Protein AF-M1CUC4-F1 (afdb_monomer_lite)

Organism: Solanum tuberosum (NCBI:txid4113)

Radius of gyration: 23.08 Å; chains: 1; bounding box: 49×46×64 Å

pLDDT: mean 77.72, std 17.94, range [29.86, 95.56]

Secondary structure (DSSP, 8-state):
-GGG-HHHHTTTTTSS---HHHHHHTT--THHHHHTT----HHHHS--TTGGGS-------SS-SHHHHHHHHHHHHHHHHHHHHHHHHT---S-SS-S-TTTSPPPHHHHHH-HHHHHHHHHHHHS--------SSS----------SSTTTHHHHHHHHHTT----

Structure (mmCIF, N/CA/C/O backbone):
data_AF-M1CUC4-F1
#
_entry.id   AF-M1CUC4-F1
#
loop_
_atom_site.group_PDB
_atom_site.id
_atom_site.type_symbol
_atom_site.label_atom_id
_atom_site.label_alt_id
_atom_site.label_comp_id
_atom_site.label_asym_id
_atom_site.label_entity_id
_atom_site.label_seq_id
_atom_site.pdbx_PDB_ins_code
_atom_site.Cartn_x
_atom_site.Cartn_y
_atom_site.Cartn_z
_atom_site.occupancy
_atom_site.B_iso_or_equiv
_atom_site.auth_seq_id
_atom_site.auth_comp_id
_atom_site.auth_asym_id
_atom_site.auth_atom_id
_atom_site.pdbx_PDB_model_num
ATOM 1 N N . MET A 1 1 ? 2.986 -17.803 13.908 1.00 54.53 1 MET A N 1
ATOM 2 C CA . MET A 1 1 ? 2.251 -16.540 13.667 1.00 54.53 1 MET A CA 1
ATOM 3 C C . MET A 1 1 ? 1.559 -16.120 14.953 1.00 54.53 1 MET A C 1
ATOM 5 O O . MET A 1 1 ? 0.834 -16.925 15.522 1.00 54.53 1 MET A O 1
ATOM 9 N N . SER A 1 2 ? 1.791 -14.895 15.423 1.00 68.75 2 SER A N 1
ATOM 10 C CA . SER A 1 2 ? 1.263 -14.388 16.703 1.00 68.75 2 SER A CA 1
ATOM 11 C C . SER A 1 2 ? -0.255 -14.158 16.707 1.00 68.75 2 SER A C 1
ATOM 13 O O . SER A 1 2 ? -0.840 -13.972 17.767 1.00 68.75 2 SER A O 1
ATOM 15 N N . THR A 1 3 ? -0.908 -14.228 15.544 1.00 74.56 3 THR A N 1
ATOM 16 C CA . THR A 1 3 ? -2.331 -13.921 15.329 1.00 74.56 3 THR A CA 1
ATOM 17 C C . THR A 1 3 ? -3.295 -14.757 16.180 1.00 74.56 3 THR A C 1
ATOM 19 O O . THR A 1 3 ? -4.336 -14.244 16.586 1.00 74.56 3 THR A O 1
ATOM 22 N N . GLY A 1 4 ? -2.949 -16.018 16.473 1.00 80.25 4 GLY A N 1
ATOM 23 C CA . GLY A 1 4 ? -3.746 -16.922 17.317 1.00 80.25 4 GLY A CA 1
ATOM 24 C C . GLY A 1 4 ? -3.411 -16.861 18.811 1.00 80.25 4 GLY A C 1
ATOM 25 O O . GLY A 1 4 ? -4.079 -17.506 19.615 1.00 80.25 4 GLY A O 1
ATOM 26 N N . ASN A 1 5 ? -2.383 -16.103 19.206 1.00 89.12 5 ASN A N 1
ATOM 27 C CA . ASN A 1 5 ? -1.973 -16.011 20.601 1.00 89.12 5 ASN A CA 1
ATOM 28 C C . ASN A 1 5 ? -2.870 -15.022 21.360 1.00 89.12 5 ASN A C 1
ATOM 30 O O . ASN A 1 5 ? -2.876 -13.822 21.076 1.00 89.12 5 ASN A O 1
ATOM 34 N N . ARG A 1 6 ? -3.582 -15.521 22.377 1.00 86.38 6 ARG A N 1
ATOM 35 C CA . ARG A 1 6 ? -4.453 -14.712 23.239 1.00 86.38 6 ARG A CA 1
ATOM 36 C C . ARG A 1 6 ? -3.702 -13.566 23.917 1.00 86.38 6 ARG A C 1
ATOM 38 O O . ARG A 1 6 ? -4.201 -12.447 23.907 1.00 86.38 6 ARG A O 1
ATOM 45 N N . ILE A 1 7 ? -2.510 -13.841 24.449 1.00 88.50 7 ILE A N 1
ATOM 46 C CA . ILE A 1 7 ? -1.683 -12.860 25.172 1.00 88.50 7 ILE A CA 1
ATOM 47 C C . ILE A 1 7 ? -1.337 -11.684 24.258 1.00 88.50 7 ILE A C 1
ATOM 49 O O . ILE A 1 7 ? -1.286 -10.541 24.688 1.00 88.50 7 ILE A O 1
ATOM 53 N N . TRP A 1 8 ? -1.129 -11.971 22.975 1.00 87.38 8 TRP A N 1
ATOM 54 C CA . TRP A 1 8 ? -0.756 -10.971 21.990 1.00 87.38 8 TRP A CA 1
ATOM 55 C C . TRP A 1 8 ? -1.965 -10.186 21.457 1.00 87.38 8 TRP A C 1
ATOM 57 O O . TRP A 1 8 ? -1.858 -8.995 21.187 1.00 87.38 8 TRP A O 1
ATOM 67 N N . LYS A 1 9 ? -3.133 -10.830 21.348 1.00 88.69 9 LYS A N 1
ATOM 68 C CA . LYS A 1 9 ? -4.374 -10.204 20.870 1.00 88.69 9 LYS A CA 1
ATOM 69 C C . LYS A 1 9 ? -5.022 -9.283 21.909 1.00 88.69 9 LYS A C 1
ATOM 71 O O . LYS A 1 9 ? -5.491 -8.209 21.551 1.00 88.69 9 LYS A O 1
ATOM 76 N N . GLN A 1 10 ? -5.047 -9.688 23.178 1.00 87.00 10 GLN A N 1
ATOM 77 C CA . GLN A 1 10 ? -5.698 -8.945 24.265 1.00 87.00 10 GLN A CA 1
ATOM 78 C C . GLN A 1 10 ? -5.301 -7.458 24.362 1.00 87.00 10 GLN A C 1
ATOM 80 O O . GLN A 1 10 ? -6.210 -6.639 24.415 1.00 87.00 10 GLN A O 1
ATOM 85 N N . PRO A 1 11 ? -4.009 -7.069 24.320 1.00 87.25 11 PRO A N 1
ATOM 86 C CA . PRO A 1 11 ? -3.607 -5.663 24.424 1.00 87.25 11 PRO A CA 1
ATOM 87 C C . PRO A 1 11 ? -3.773 -4.864 23.121 1.00 87.25 11 PRO A C 1
ATOM 89 O O . PRO A 1 11 ? -3.299 -3.737 23.031 1.00 87.25 11 PRO A O 1
ATOM 92 N N . LEU A 1 12 ? -4.353 -5.441 22.067 1.00 86.50 12 LEU A N 1
ATOM 93 C CA . LEU A 1 12 ? -4.508 -4.777 20.766 1.00 86.50 12 LEU A CA 1
ATOM 94 C C . LEU A 1 12 ? -5.971 -4.561 20.381 1.00 86.50 12 LEU A C 1
ATOM 96 O O . LEU A 1 12 ? -6.257 -3.696 19.552 1.00 86.50 12 LEU A O 1
ATOM 100 N N . VAL A 1 13 ? -6.870 -5.362 20.949 1.00 88.12 13 VAL A N 1
ATOM 101 C CA . VAL A 1 13 ? -8.309 -5.291 20.697 1.00 88.12 13 VAL A CA 1
ATOM 102 C C . VAL A 1 13 ? -8.896 -4.113 21.468 1.00 88.12 13 VAL A C 1
ATOM 104 O O . VAL A 1 13 ? -8.540 -3.896 22.621 1.00 88.12 13 VAL A O 1
ATOM 107 N N . ASP A 1 14 ? -9.769 -3.350 20.811 1.00 86.94 14 ASP A N 1
ATOM 108 C CA . ASP A 1 14 ? -10.466 -2.175 21.364 1.00 86.94 14 ASP A CA 1
ATOM 109 C C . ASP A 1 14 ? -9.549 -1.020 21.827 1.00 86.94 14 ASP A C 1
ATOM 111 O O . ASP A 1 14 ? -9.982 -0.112 22.536 1.00 86.94 14 ASP A O 1
ATOM 115 N N . ILE A 1 15 ? -8.282 -1.010 21.388 1.00 86.06 15 ILE A N 1
ATOM 116 C CA . ILE A 1 15 ? -7.320 0.064 21.679 1.00 86.06 15 ILE A CA 1
ATOM 117 C C . ILE A 1 15 ? -7.050 0.919 20.438 1.00 86.06 15 ILE A C 1
ATOM 119 O O . ILE A 1 15 ? -6.779 0.402 19.348 1.00 86.06 15 ILE A O 1
ATOM 123 N N . GLY A 1 16 ? -7.063 2.245 20.616 1.00 84.06 16 GLY A N 1
ATOM 124 C CA . GLY A 1 16 ? -6.730 3.226 19.583 1.00 84.06 16 GLY A CA 1
ATOM 125 C C . GLY A 1 16 ? -7.709 3.194 18.411 1.00 84.06 16 GLY A C 1
ATOM 126 O O . GLY A 1 16 ? -7.274 3.130 17.250 1.00 84.06 16 GLY A O 1
ATOM 127 N N . THR A 1 17 ? -9.008 3.172 18.726 1.00 89.00 17 THR A N 1
ATOM 128 C CA . THR A 1 17 ? -10.105 3.134 17.756 1.00 89.00 17 THR A CA 1
ATOM 129 C C . THR A 1 17 ? -10.301 4.482 17.076 1.00 89.00 17 THR A C 1
ATOM 131 O O . THR A 1 17 ? -10.468 5.492 17.756 1.00 89.00 17 THR A O 1
ATOM 134 N N . VAL A 1 18 ? -10.328 4.504 15.740 1.00 88.69 18 VAL A N 1
ATOM 135 C CA . VAL A 1 18 ? -10.438 5.749 14.954 1.00 88.69 18 VAL A CA 1
ATOM 136 C C . VAL A 1 18 ? -11.613 5.680 13.993 1.00 88.69 18 VAL A C 1
ATOM 138 O O . VAL A 1 18 ? -11.689 4.772 13.163 1.00 88.69 18 VAL A O 1
ATOM 141 N N . THR A 1 19 ? -12.520 6.653 14.063 1.00 91.00 19 THR A N 1
ATOM 142 C CA . THR A 1 19 ? -13.650 6.743 13.125 1.00 91.00 19 THR A CA 1
ATOM 143 C C . THR A 1 19 ? -13.209 7.215 11.736 1.00 91.00 19 THR A C 1
ATOM 145 O O . THR A 1 19 ? -12.207 7.908 11.587 1.00 91.00 19 THR A O 1
ATOM 148 N N . ALA A 1 20 ? -13.981 6.873 10.701 1.00 90.06 20 ALA A N 1
ATOM 149 C CA . ALA A 1 20 ? -13.693 7.296 9.328 1.00 90.06 20 ALA A CA 1
ATOM 150 C C . ALA A 1 20 ? -13.647 8.827 9.160 1.00 90.06 20 ALA A C 1
ATOM 152 O O . ALA A 1 20 ? -12.865 9.322 8.355 1.00 90.06 20 ALA A O 1
ATOM 153 N N . GLN A 1 21 ? -14.462 9.569 9.920 1.00 90.69 21 GLN A N 1
ATOM 154 C CA . GLN A 1 21 ? -14.473 11.032 9.876 1.00 90.69 21 GLN A CA 1
ATOM 155 C C . GLN A 1 21 ? -13.197 11.608 10.497 1.00 90.69 21 GLN A C 1
ATOM 157 O O . GLN A 1 21 ? -12.484 12.345 9.827 1.00 90.69 21 GLN A O 1
ATOM 162 N N . GLN A 1 22 ? -12.834 11.159 11.705 1.00 89.12 22 GLN A N 1
ATOM 163 C CA . GLN A 1 22 ? -11.578 11.555 12.354 1.00 89.12 22 GLN A CA 1
ATOM 164 C C . GLN A 1 22 ? -10.362 11.232 11.484 1.00 89.12 22 GLN A C 1
ATOM 166 O O . GLN A 1 22 ? -9.466 12.055 11.352 1.00 89.12 22 GLN A O 1
ATOM 171 N N . ALA A 1 23 ? -10.342 10.062 10.838 1.00 87.81 23 ALA A N 1
ATOM 172 C CA . ALA A 1 23 ? -9.255 9.686 9.940 1.00 87.81 23 ALA A CA 1
ATOM 173 C C . ALA A 1 23 ? -9.100 10.661 8.758 1.00 87.81 23 ALA A C 1
ATOM 175 O O . ALA A 1 23 ? -7.974 10.938 8.352 1.00 87.81 23 ALA A O 1
ATOM 176 N N . LYS A 1 24 ? -10.204 11.199 8.222 1.00 87.81 24 LYS A N 1
ATOM 177 C CA . LYS A 1 24 ? -10.172 12.211 7.156 1.00 87.81 24 LYS A CA 1
ATOM 178 C C . LYS A 1 24 ? -9.741 13.576 7.684 1.00 87.81 24 LYS A C 1
ATOM 180 O O . LYS A 1 24 ? -8.866 14.192 7.085 1.00 87.81 24 LYS A O 1
ATOM 185 N N . ASP A 1 25 ? -10.301 14.010 8.810 1.00 89.44 25 ASP A N 1
ATOM 186 C CA . ASP A 1 25 ? -10.013 15.320 9.410 1.00 89.44 25 ASP A CA 1
ATOM 187 C C . ASP A 1 25 ? -8.541 15.432 9.843 1.00 89.44 25 ASP A C 1
ATOM 189 O O . ASP A 1 25 ? -7.899 16.466 9.677 1.00 89.44 25 ASP A O 1
ATOM 193 N N . TRP A 1 26 ? -7.977 14.331 10.342 1.00 86.69 26 TRP A N 1
ATOM 194 C CA . TRP A 1 26 ? -6.569 14.207 10.725 1.00 86.69 26 TRP A CA 1
ATOM 195 C C . TRP A 1 26 ? -5.626 13.923 9.549 1.00 86.69 26 TRP A C 1
ATOM 197 O O . TRP A 1 26 ? -4.408 13.841 9.727 1.00 86.69 26 TRP A O 1
ATOM 207 N N . GLY A 1 27 ? -6.181 13.753 8.348 1.00 86.44 27 GLY A N 1
ATOM 208 C CA . GLY A 1 27 ? -5.429 13.496 7.128 1.00 86.44 27 GLY A CA 1
ATOM 209 C C . GLY A 1 27 ? -4.686 12.164 7.130 1.00 86.44 27 GLY A C 1
ATOM 210 O O . GLY A 1 27 ? -3.626 12.079 6.518 1.00 86.44 27 GLY A O 1
ATOM 211 N N . PHE A 1 28 ? -5.182 11.133 7.822 1.00 86.25 28 PHE A N 1
ATOM 212 C CA . PHE A 1 28 ? -4.558 9.808 7.842 1.00 86.25 28 PHE A CA 1
ATOM 213 C C . PHE A 1 28 ? -4.495 9.173 6.452 1.00 86.25 28 PHE A C 1
ATOM 215 O O . PHE A 1 28 ? -5.336 9.406 5.592 1.00 86.25 28 PHE A O 1
ATOM 222 N N . SER A 1 29 ? -3.488 8.325 6.240 1.00 85.75 29 SER A N 1
ATOM 223 C CA . SER A 1 29 ? -3.265 7.636 4.968 1.00 85.75 29 SER A CA 1
ATOM 224 C C . SER A 1 29 ? -2.897 6.163 5.168 1.00 85.75 29 SER A C 1
ATOM 226 O O . SER A 1 29 ? -2.543 5.730 6.272 1.00 85.75 29 SER A O 1
ATOM 228 N N . GLY A 1 30 ? -3.002 5.378 4.093 1.00 88.12 30 GLY A N 1
ATOM 229 C CA . GLY A 1 30 ? -2.612 3.969 4.069 1.00 88.12 30 GLY A CA 1
ATOM 230 C C . GLY A 1 30 ? -3.371 3.114 5.088 1.00 88.12 30 GLY A C 1
ATOM 231 O O . GLY A 1 30 ? -4.596 3.183 5.193 1.00 88.12 30 GLY A O 1
ATOM 232 N N . VAL A 1 31 ? -2.630 2.317 5.863 1.00 90.06 31 VAL A N 1
ATOM 233 C CA . VAL A 1 31 ? -3.181 1.354 6.836 1.00 90.06 31 VAL A CA 1
ATOM 234 C C . VAL A 1 31 ? -4.051 2.021 7.903 1.00 90.06 31 VAL A C 1
ATOM 236 O O . VAL A 1 31 ? -5.030 1.424 8.342 1.00 90.06 31 VAL A O 1
ATOM 239 N N . MET A 1 32 ? -3.741 3.256 8.313 1.00 87.88 32 MET A N 1
ATOM 240 C CA . MET A 1 32 ? -4.550 3.965 9.315 1.00 87.88 32 MET A CA 1
ATOM 241 C C . MET A 1 32 ? -5.959 4.251 8.788 1.00 87.88 32 MET A C 1
ATOM 243 O O . MET A 1 32 ? -6.937 4.045 9.499 1.00 87.88 32 MET A O 1
ATOM 247 N N . LEU A 1 33 ? -6.062 4.654 7.522 1.00 90.56 33 LEU A N 1
ATOM 248 C CA . LEU A 1 33 ? -7.329 4.982 6.877 1.00 90.56 33 LEU A CA 1
ATOM 249 C C . LEU A 1 33 ? -8.133 3.714 6.528 1.00 90.56 33 LEU A C 1
ATOM 251 O O . LEU A 1 33 ? -9.338 3.655 6.782 1.00 90.56 33 LEU A O 1
ATOM 255 N N . ARG A 1 34 ? -7.451 2.652 6.074 1.00 90.75 34 ARG A N 1
ATOM 256 C CA . ARG A 1 34 ? -8.055 1.323 5.850 1.00 90.75 34 ARG A CA 1
ATOM 257 C C . ARG A 1 34 ? -8.513 0.640 7.136 1.00 90.75 34 ARG A C 1
ATOM 259 O O . ARG A 1 34 ? -9.538 -0.038 7.139 1.00 90.75 34 ARG A O 1
ATOM 266 N N . GLY A 1 35 ? -7.790 0.841 8.237 1.00 89.69 35 GLY A N 1
ATOM 267 C CA . GLY A 1 35 ? -8.209 0.402 9.567 1.00 89.69 35 GLY A CA 1
ATOM 268 C C . GLY A 1 35 ? -9.535 1.044 9.977 1.00 89.69 35 GLY A C 1
ATOM 269 O O . GLY A 1 35 ? -10.393 0.370 10.531 1.00 89.69 35 GLY A O 1
ATOM 270 N N . SER A 1 36 ? -9.760 2.307 9.609 1.00 89.81 36 SER A N 1
ATOM 271 C CA . SER A 1 36 ? -11.002 3.050 9.865 1.00 89.81 36 SER A CA 1
ATOM 272 C C . SER A 1 36 ? -12.174 2.713 8.923 1.00 89.81 36 SER A C 1
ATOM 274 O O . SER A 1 36 ? -13.153 3.460 8.888 1.00 89.81 36 SER A O 1
ATOM 276 N N . VAL A 1 37 ? -12.131 1.576 8.213 1.00 88.12 37 VAL A N 1
ATOM 277 C CA . VAL A 1 37 ? -13.165 1.093 7.263 1.00 88.12 37 VAL A CA 1
ATOM 278 C C . VAL A 1 37 ? -13.267 1.942 5.983 1.00 88.12 37 VAL A C 1
ATOM 280 O O . VAL A 1 37 ? -14.252 1.877 5.254 1.00 88.12 37 VAL A O 1
ATOM 283 N N . VAL A 1 38 ? -12.256 2.756 5.670 1.00 89.12 38 VAL A N 1
ATOM 284 C CA . VAL A 1 38 ? -12.231 3.520 4.416 1.00 89.12 38 VAL A CA 1
ATOM 285 C C . VAL A 1 38 ? -11.413 2.751 3.382 1.00 89.12 38 VAL A C 1
ATOM 287 O O . VAL A 1 38 ? -10.200 2.600 3.519 1.00 89.12 38 VAL A O 1
ATOM 290 N N . CYS A 1 39 ? -12.077 2.255 2.336 1.00 88.75 39 CYS A N 1
ATOM 291 C CA . CYS A 1 39 ? -11.418 1.557 1.234 1.00 88.75 39 CYS A CA 1
ATOM 292 C C . CYS A 1 39 ? -10.746 2.571 0.298 1.00 88.75 39 CYS A C 1
ATOM 294 O O . CYS A 1 39 ? -11.362 3.072 -0.639 1.00 88.75 39 CYS A O 1
ATOM 296 N N . TRP A 1 40 ? -9.492 2.911 0.593 1.00 87.88 40 TRP A N 1
ATOM 297 C CA . TRP A 1 40 ? -8.684 3.805 -0.233 1.00 87.88 40 TRP A CA 1
ATOM 298 C C . TRP A 1 40 ? -7.243 3.301 -0.318 1.00 87.88 40 TRP A C 1
ATOM 300 O O . TRP A 1 40 ? -6.585 3.032 0.696 1.00 87.88 40 TRP A O 1
ATOM 310 N N . ASP A 1 41 ? -6.750 3.173 -1.544 1.00 89.50 41 ASP A N 1
ATOM 311 C CA . ASP A 1 41 ? -5.366 2.840 -1.854 1.00 89.50 41 ASP A CA 1
ATOM 312 C C . ASP A 1 41 ? -4.981 3.494 -3.182 1.00 89.50 41 ASP A C 1
ATOM 314 O O . ASP A 1 41 ? -5.720 3.395 -4.163 1.00 89.50 41 ASP A O 1
ATOM 318 N N . LEU A 1 42 ? -3.818 4.146 -3.208 1.00 88.75 42 LEU A N 1
ATOM 319 C CA . LEU A 1 42 ? -3.326 4.850 -4.393 1.00 88.75 42 LEU A CA 1
ATOM 320 C C . LEU A 1 42 ? -3.109 3.897 -5.569 1.00 88.75 42 LEU A C 1
ATOM 322 O O . LEU A 1 42 ? -3.400 4.267 -6.694 1.00 88.75 42 LEU A O 1
ATOM 326 N N . ARG A 1 43 ? -2.692 2.649 -5.324 1.00 89.56 43 ARG A N 1
ATOM 327 C CA . ARG A 1 43 ? -2.375 1.689 -6.393 1.00 89.56 43 ARG A CA 1
ATOM 328 C C . ARG A 1 43 ? -3.590 1.294 -7.232 1.00 89.56 43 ARG A C 1
ATOM 330 O O . ARG A 1 43 ? -3.401 0.845 -8.354 1.00 89.56 43 ARG A O 1
ATOM 337 N N . LYS A 1 44 ? -4.807 1.446 -6.694 1.00 88.44 44 LYS A N 1
ATOM 338 C CA . LYS A 1 44 ? -6.064 1.215 -7.427 1.00 88.44 44 LYS A CA 1
ATOM 339 C C . LYS A 1 44 ? -6.800 2.496 -7.798 1.00 88.44 44 LYS A C 1
ATOM 341 O O . LYS A 1 44 ? -7.432 2.528 -8.843 1.00 88.44 44 LYS A O 1
ATOM 346 N N . ALA A 1 45 ? -6.773 3.515 -6.939 1.00 89.75 45 ALA A N 1
ATOM 347 C CA . ALA A 1 45 ? -7.459 4.775 -7.218 1.00 89.75 45 ALA A CA 1
ATOM 348 C C . ALA A 1 45 ? -6.753 5.575 -8.322 1.00 89.75 45 ALA A C 1
ATOM 350 O O . ALA A 1 45 ? -7.410 6.110 -9.208 1.00 89.75 45 ALA A O 1
ATOM 351 N N . GLU A 1 46 ? -5.420 5.619 -8.278 1.00 89.75 46 GLU A N 1
ATOM 352 C CA . GLU A 1 46 ? -4.564 6.301 -9.249 1.00 89.75 46 GLU A CA 1
ATOM 353 C C . GLU A 1 46 ? -3.381 5.380 -9.599 1.00 89.75 46 GLU A C 1
ATOM 355 O O . GLU A 1 46 ? -2.265 5.570 -9.099 1.00 89.75 46 GLU A O 1
ATOM 360 N N . PRO A 1 47 ? -3.623 4.324 -10.403 1.00 89.75 47 PRO A N 1
ATOM 361 C CA . PRO A 1 47 ? -2.595 3.349 -10.733 1.00 89.75 47 PRO A CA 1
ATOM 362 C C . PRO A 1 47 ? -1.391 4.009 -11.408 1.00 89.75 47 PRO A C 1
ATOM 364 O O . PRO A 1 47 ? -1.530 4.802 -12.338 1.00 89.75 47 PRO A O 1
ATOM 367 N N . TYR A 1 48 ? -0.198 3.642 -10.949 1.00 90.44 48 TYR A N 1
ATOM 368 C CA . TYR A 1 48 ? 1.073 4.052 -11.536 1.00 90.44 48 TYR A CA 1
ATOM 369 C C . TYR A 1 48 ? 1.854 2.824 -12.020 1.00 90.44 48 TYR A C 1
ATOM 371 O O . TYR A 1 48 ? 1.611 1.694 -11.581 1.00 90.44 48 TYR A O 1
ATOM 379 N N . ASP A 1 49 ? 2.797 3.056 -12.933 1.00 87.69 49 ASP A N 1
ATOM 380 C CA . ASP A 1 49 ? 3.601 2.029 -13.597 1.00 87.69 49 ASP A CA 1
ATOM 381 C C . ASP A 1 49 ? 2.740 0.910 -14.213 1.00 87.69 49 ASP A C 1
ATOM 383 O O . ASP A 1 49 ? 2.038 1.127 -15.198 1.00 87.69 49 ASP A O 1
ATOM 387 N N . VAL A 1 50 ? 2.801 -0.292 -13.636 1.00 90.69 50 VAL A N 1
ATOM 388 C CA . VAL A 1 50 ? 2.121 -1.506 -14.115 1.00 90.69 50 VAL A CA 1
ATOM 389 C C . VAL A 1 50 ? 1.093 -2.034 -13.112 1.00 90.69 50 VAL A C 1
ATOM 391 O O . VAL A 1 50 ? 0.593 -3.144 -13.261 1.00 90.69 50 VAL A O 1
ATOM 394 N N . HIS A 1 51 ? 0.763 -1.266 -12.068 1.00 89.94 51 HIS A N 1
ATOM 395 C CA . HIS A 1 51 ? -0.160 -1.724 -11.023 1.00 89.94 51 HIS A CA 1
ATOM 396 C C . HIS A 1 51 ? -1.605 -1.914 -11.499 1.00 89.94 51 HIS A C 1
ATOM 398 O O . HIS A 1 51 ? -2.330 -2.679 -10.872 1.00 89.94 51 HIS A O 1
ATOM 404 N N . ASP A 1 52 ? -1.989 -1.302 -12.621 1.00 90.62 52 ASP A N 1
ATOM 405 C CA . ASP A 1 52 ? -3.287 -1.518 -13.280 1.00 90.62 52 ASP A CA 1
ATOM 406 C C . ASP A 1 52 ? -3.424 -2.934 -13.879 1.00 90.62 52 ASP A C 1
ATOM 408 O O . ASP A 1 52 ? -4.516 -3.471 -14.011 1.00 90.62 52 ASP A O 1
ATOM 412 N N . GLN A 1 53 ? -2.298 -3.580 -14.202 1.00 89.25 53 GLN A N 1
ATOM 413 C CA . GLN A 1 53 ? -2.266 -4.912 -14.822 1.00 89.25 53 GLN A CA 1
ATOM 414 C C . GLN A 1 53 ? -2.121 -6.046 -13.793 1.00 89.25 53 GL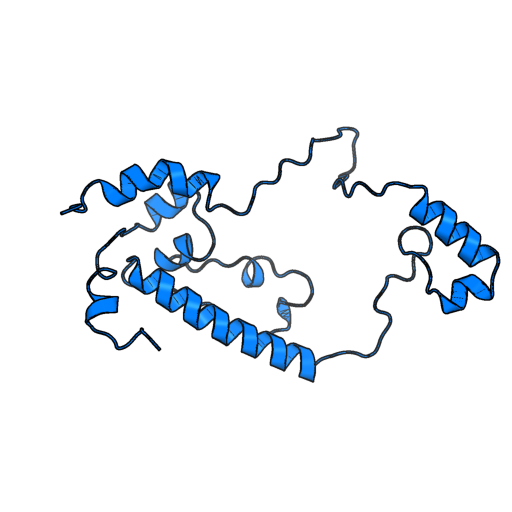N A C 1
ATOM 416 O O . GLN A 1 53 ? -2.133 -7.222 -14.156 1.00 89.25 53 GLN A O 1
ATOM 421 N N . LEU A 1 54 ? -1.948 -5.709 -12.510 1.00 90.31 54 LEU A N 1
ATOM 422 C CA . LEU A 1 54 ? -1.624 -6.657 -11.447 1.00 90.31 54 LEU A CA 1
ATOM 423 C C . LEU A 1 54 ? -2.816 -6.887 -10.515 1.00 90.31 54 LEU A C 1
ATOM 425 O O . LEU A 1 54 ? -3.243 -5.991 -9.780 1.00 90.31 54 LEU A O 1
ATOM 429 N N . ASP A 1 55 ? -3.279 -8.133 -10.459 1.00 89.00 55 ASP A N 1
ATOM 430 C CA . ASP A 1 55 ? -4.396 -8.537 -9.610 1.00 89.00 55 ASP A CA 1
ATOM 431 C C . ASP A 1 55 ? -3.974 -8.692 -8.145 1.00 89.00 55 ASP A C 1
ATOM 433 O O . ASP A 1 55 ? -3.413 -9.717 -7.738 1.00 89.00 55 ASP A O 1
ATOM 437 N N . HIS A 1 56 ? -4.308 -7.696 -7.325 1.00 89.25 56 HIS A N 1
ATOM 438 C CA . HIS A 1 56 ? -4.134 -7.747 -5.876 1.00 89.25 56 HIS A CA 1
ATOM 439 C C . HIS A 1 56 ? -5.364 -7.227 -5.129 1.00 89.25 56 HIS A C 1
ATOM 441 O O . HIS A 1 56 ? -6.091 -6.342 -5.592 1.00 89.25 56 HIS A O 1
ATOM 447 N N . ASP A 1 57 ? -5.576 -7.758 -3.930 1.00 91.62 57 ASP A N 1
ATOM 448 C CA . ASP A 1 57 ? -6.707 -7.398 -3.081 1.00 91.62 57 ASP A CA 1
ATOM 449 C C . ASP A 1 57 ? -6.287 -6.362 -2.031 1.00 91.62 57 ASP A C 1
ATOM 451 O O . ASP A 1 57 ? -5.164 -6.391 -1.524 1.00 91.62 57 ASP A O 1
ATOM 455 N N . ILE A 1 58 ? -7.181 -5.422 -1.706 1.00 91.50 58 ILE A N 1
ATOM 456 C CA . ILE A 1 58 ? -6.923 -4.406 -0.678 1.00 91.50 58 ILE A CA 1
ATOM 457 C C . ILE A 1 58 ? -7.615 -4.844 0.617 1.00 91.50 58 ILE A C 1
ATOM 459 O O . ILE A 1 58 ? -8.847 -4.835 0.671 1.00 91.50 58 ILE A O 1
ATOM 463 N N . PRO A 1 59 ? -6.863 -5.197 1.672 1.00 92.69 59 PRO A N 1
ATOM 464 C CA . PRO A 1 59 ? -7.453 -5.537 2.958 1.00 92.69 59 PRO A CA 1
ATOM 465 C C . PRO A 1 59 ? -8.019 -4.291 3.651 1.00 92.69 59 PRO A C 1
ATOM 467 O O . PRO A 1 59 ? -7.342 -3.269 3.778 1.00 92.69 59 PRO A O 1
ATOM 470 N N . VAL A 1 60 ? -9.255 -4.389 4.140 1.00 92.12 60 VAL A N 1
ATOM 471 C CA . VAL A 1 60 ? -9.947 -3.321 4.878 1.00 92.12 60 VAL A CA 1
ATOM 472 C C . VAL A 1 60 ? -10.356 -3.845 6.254 1.00 92.12 60 VAL A C 1
ATOM 474 O O . VAL A 1 60 ? -10.835 -4.971 6.382 1.00 92.12 60 VAL A O 1
ATOM 477 N N . GLY A 1 61 ? -10.133 -3.034 7.291 1.00 88.56 61 GLY A N 1
ATOM 478 C CA . GLY A 1 61 ? -10.517 -3.355 8.668 1.00 88.56 61 GLY A CA 1
ATOM 479 C C . GLY A 1 61 ? -12.014 -3.152 8.900 1.00 88.56 61 GLY A C 1
ATOM 480 O O . GLY A 1 61 ? -12.684 -2.475 8.125 1.00 88.56 61 GLY A O 1
ATOM 481 N N . THR A 1 62 ? -12.555 -3.723 9.976 1.00 88.94 62 THR A N 1
ATOM 482 C CA . THR A 1 62 ? -13.987 -3.601 10.326 1.00 88.94 62 THR A CA 1
ATOM 483 C C . THR A 1 62 ? -14.195 -2.941 11.691 1.00 88.94 62 THR A C 1
ATOM 485 O O . THR A 1 62 ? -15.108 -2.137 11.865 1.00 88.94 62 THR A O 1
ATOM 488 N N . ARG A 1 63 ? -13.341 -3.266 12.664 1.00 85.62 63 ARG A N 1
ATOM 489 C CA . ARG A 1 63 ? -13.437 -2.893 14.083 1.00 85.62 63 ARG A CA 1
ATOM 490 C C . ARG A 1 63 ? -12.720 -1.594 14.420 1.00 85.62 63 ARG A C 1
ATOM 492 O O . ARG A 1 63 ? -13.023 -0.994 15.444 1.00 85.62 63 ARG A O 1
ATOM 499 N N . ARG A 1 64 ? -11.830 -1.126 13.538 1.00 88.25 64 ARG A N 1
ATOM 500 C CA . ARG A 1 64 ? -11.104 0.152 13.672 1.00 88.25 64 ARG A CA 1
ATOM 501 C C . ARG A 1 64 ? -10.069 0.184 14.789 1.00 88.25 64 ARG A C 1
ATOM 503 O O . ARG A 1 64 ? -9.590 1.264 15.122 1.00 88.25 64 ARG A O 1
ATOM 510 N N . ASP A 1 65 ? -9.708 -0.968 15.339 1.00 89.50 65 ASP A N 1
ATOM 511 C CA . ASP A 1 65 ? -8.760 -1.113 16.439 1.00 89.50 65 ASP A CA 1
ATOM 512 C C . ASP A 1 65 ? -7.307 -1.279 15.950 1.00 89.50 65 ASP A C 1
ATOM 514 O O . ASP A 1 65 ? -6.992 -1.330 14.753 1.00 89.50 65 ASP A O 1
ATOM 518 N N . ARG A 1 66 ? -6.371 -1.334 16.903 1.00 88.56 66 ARG A N 1
ATOM 519 C CA . ARG A 1 66 ? -4.957 -1.594 16.609 1.00 88.56 66 ARG A CA 1
ATOM 520 C C . ARG A 1 66 ? -4.729 -2.994 16.038 1.00 88.56 66 ARG A C 1
ATOM 522 O O . ARG A 1 66 ? -3.799 -3.168 15.249 1.00 88.56 66 ARG A O 1
ATOM 529 N N . TYR A 1 67 ? -5.552 -3.969 16.418 1.00 90.69 67 TYR A N 1
ATOM 530 C CA . TYR A 1 67 ? -5.463 -5.336 15.915 1.00 90.69 67 TYR A CA 1
ATOM 531 C C . TYR A 1 67 ? -5.792 -5.432 14.417 1.00 90.69 67 TYR A C 1
ATOM 533 O O . TYR A 1 67 ? -5.035 -6.056 13.674 1.00 90.69 67 TYR A O 1
ATOM 541 N N . ASP A 1 68 ? -6.825 -4.743 13.936 1.00 91.31 68 ASP A N 1
ATOM 542 C CA . ASP A 1 68 ? -7.177 -4.689 12.515 1.00 91.31 68 ASP A CA 1
ATOM 543 C C . ASP A 1 68 ? -6.039 -4.106 11.677 1.00 91.31 68 ASP A C 1
ATOM 545 O O . ASP A 1 68 ? -5.693 -4.658 10.633 1.00 91.31 68 ASP A O 1
ATOM 549 N N . ARG A 1 69 ? -5.382 -3.040 12.157 1.00 91.12 69 ARG A N 1
ATOM 550 C CA . ARG A 1 69 ? -4.206 -2.460 11.482 1.00 91.12 69 ARG A CA 1
ATOM 551 C C . ARG A 1 69 ? -3.072 -3.473 11.333 1.00 91.12 69 ARG A C 1
ATOM 553 O O . ARG A 1 69 ? -2.401 -3.505 10.305 1.00 91.12 69 ARG A O 1
ATOM 560 N N . TYR A 1 70 ? -2.868 -4.323 12.336 1.00 91.19 70 TYR A N 1
ATOM 561 C CA . TYR A 1 70 ? -1.908 -5.417 12.239 1.00 91.19 70 TYR A CA 1
ATOM 562 C C . TYR A 1 70 ? -2.340 -6.492 11.236 1.00 91.19 70 TYR A C 1
ATOM 564 O O . TYR A 1 70 ? -1.518 -6.955 10.446 1.00 91.19 70 TYR A O 1
ATOM 572 N N . CYS A 1 71 ? -3.611 -6.894 11.251 1.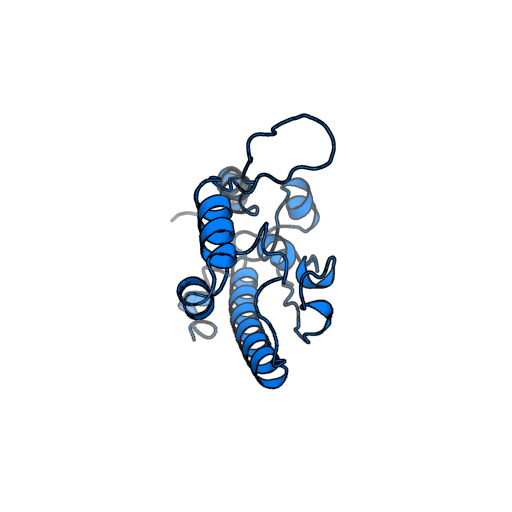00 91.12 71 CYS A N 1
ATOM 573 C CA . CYS A 1 71 ? -4.133 -7.879 10.308 1.00 91.12 71 CYS A CA 1
ATOM 574 C C . CYS A 1 71 ? -4.002 -7.394 8.858 1.00 91.12 71 CYS A C 1
ATOM 576 O O . CYS A 1 71 ? -3.553 -8.160 8.008 1.00 91.12 71 CYS A O 1
ATOM 578 N N . ILE A 1 72 ? -4.299 -6.116 8.604 1.00 93.38 72 ILE A N 1
ATOM 579 C CA . ILE A 1 72 ? -4.090 -5.449 7.312 1.00 93.38 72 ILE A CA 1
ATOM 580 C C . ILE A 1 72 ? -2.621 -5.547 6.891 1.00 93.38 72 ILE A C 1
ATOM 582 O O . ILE A 1 72 ? -2.347 -5.963 5.773 1.00 93.38 72 ILE A O 1
ATOM 586 N N . LEU A 1 73 ? -1.671 -5.245 7.785 1.00 92.38 73 LEU A N 1
ATOM 587 C CA . LEU A 1 73 ? -0.236 -5.340 7.482 1.00 92.38 73 LEU A CA 1
ATOM 588 C C . LEU A 1 73 ? 0.208 -6.766 7.128 1.00 92.38 73 LEU A C 1
ATOM 590 O O . LEU A 1 73 ? 1.008 -6.947 6.212 1.00 92.38 73 LEU A O 1
ATOM 594 N N . ILE A 1 74 ? -0.297 -7.791 7.826 1.00 92.75 74 ILE A N 1
ATOM 595 C CA . ILE A 1 74 ? 0.002 -9.183 7.453 1.00 92.75 74 ILE A CA 1
ATOM 596 C C . ILE A 1 74 ? -0.527 -9.496 6.063 1.00 92.75 74 ILE A C 1
ATOM 598 O O . ILE A 1 74 ? 0.170 -10.126 5.266 1.00 92.75 74 ILE A O 1
ATOM 602 N N . GLU A 1 75 ? -1.761 -9.097 5.791 1.00 93.62 75 GLU A N 1
ATOM 603 C CA . GLU A 1 75 ? -2.382 -9.399 4.514 1.00 93.62 75 GLU A CA 1
ATOM 604 C C . GLU A 1 75 ? -1.684 -8.642 3.379 1.00 93.62 75 GLU A C 1
ATOM 606 O O . GLU A 1 75 ? -1.387 -9.230 2.346 1.00 93.62 75 GLU A O 1
ATOM 611 N N . GLU A 1 76 ? -1.254 -7.400 3.603 1.00 93.81 76 GLU A N 1
ATOM 612 C CA . GLU A 1 76 ? -0.418 -6.653 2.658 1.00 93.81 76 GLU A CA 1
ATOM 613 C C . GLU A 1 76 ? 0.917 -7.340 2.368 1.00 93.81 76 GLU A C 1
ATOM 615 O O . GLU A 1 76 ? 1.347 -7.354 1.215 1.00 93.81 76 GLU A O 1
ATOM 620 N N . MET A 1 77 ? 1.563 -7.960 3.362 1.00 93.75 77 MET A N 1
ATOM 621 C CA . MET A 1 77 ? 2.766 -8.763 3.112 1.00 93.75 77 MET A CA 1
ATOM 622 C C . MET A 1 77 ? 2.469 -9.957 2.195 1.00 93.75 77 MET A C 1
ATOM 624 O O . MET A 1 77 ? 3.262 -10.252 1.302 1.00 93.75 77 MET A O 1
ATOM 628 N N . ARG A 1 78 ? 1.318 -10.618 2.356 1.00 94.56 78 ARG A N 1
ATOM 629 C CA . ARG A 1 78 ? 0.906 -11.730 1.480 1.00 94.56 78 ARG A CA 1
ATOM 630 C C . ARG A 1 78 ? 0.593 -11.258 0.065 1.00 94.56 78 ARG A C 1
ATOM 632 O O . ARG A 1 78 ? 1.071 -11.861 -0.893 1.00 94.56 78 ARG A O 1
ATOM 639 N N . GLN A 1 79 ? -0.141 -10.156 -0.070 1.00 94.62 79 GLN A N 1
ATOM 640 C CA . GLN A 1 79 ? -0.431 -9.554 -1.372 1.00 94.62 79 GLN A CA 1
ATOM 641 C C . GLN A 1 79 ? 0.848 -9.048 -2.053 1.00 94.62 79 GLN A C 1
ATOM 643 O O . GLN A 1 79 ? 0.990 -9.183 -3.262 1.00 94.62 79 GLN A O 1
ATOM 648 N N . SER A 1 80 ? 1.829 -8.561 -1.287 1.00 94.12 80 SER A N 1
ATOM 649 C CA . SER A 1 80 ? 3.140 -8.177 -1.826 1.00 94.12 80 SER A CA 1
ATOM 650 C C . SER A 1 80 ? 3.862 -9.372 -2.447 1.00 94.12 80 SER A C 1
ATOM 652 O O . SER A 1 80 ? 4.390 -9.262 -3.547 1.00 94.12 80 SER A O 1
ATOM 654 N N . VAL A 1 81 ? 3.838 -10.536 -1.789 1.00 95.56 81 VAL A N 1
ATOM 655 C CA . VAL A 1 81 ? 4.401 -11.771 -2.361 1.00 95.56 81 VAL A CA 1
ATOM 656 C C . VAL A 1 81 ? 3.648 -12.187 -3.627 1.00 95.56 81 VAL A C 1
ATOM 658 O O . VAL A 1 81 ? 4.286 -12.543 -4.613 1.00 95.56 81 VAL A O 1
ATOM 661 N N . ARG A 1 82 ? 2.313 -12.090 -3.640 1.00 95.25 82 ARG A N 1
ATOM 662 C CA . ARG A 1 82 ? 1.498 -12.383 -4.831 1.00 95.25 82 ARG A CA 1
ATOM 663 C C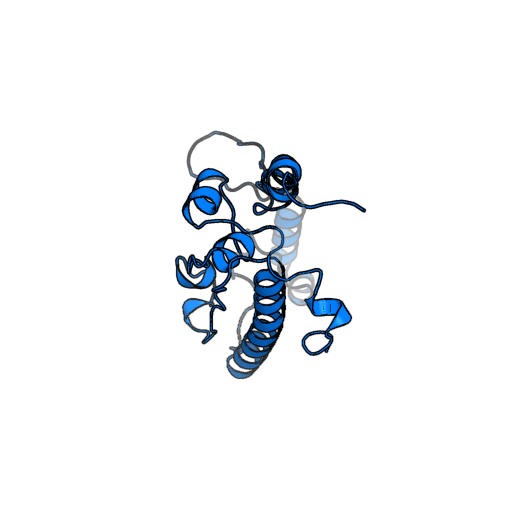 . ARG A 1 82 ? 1.867 -11.488 -6.017 1.00 95.25 82 ARG A C 1
ATOM 665 O O . ARG A 1 82 ? 2.052 -12.003 -7.115 1.00 95.25 82 ARG A O 1
ATOM 672 N N . ILE A 1 83 ? 2.047 -10.188 -5.778 1.00 94.38 83 ILE A N 1
ATOM 673 C CA . ILE A 1 83 ? 2.499 -9.234 -6.799 1.00 94.38 83 ILE A CA 1
ATOM 674 C C . ILE A 1 83 ? 3.877 -9.633 -7.339 1.00 94.38 83 ILE A C 1
ATOM 676 O O . ILE A 1 83 ? 4.075 -9.642 -8.548 1.00 94.38 83 ILE A O 1
ATOM 680 N N . ILE A 1 84 ? 4.825 -10.007 -6.472 1.00 94.25 84 ILE A N 1
ATOM 681 C CA . ILE A 1 84 ? 6.167 -10.429 -6.908 1.00 94.25 84 ILE A CA 1
ATOM 682 C C . ILE A 1 84 ? 6.081 -11.644 -7.838 1.00 94.25 84 ILE A C 1
ATOM 684 O O . ILE A 1 84 ? 6.738 -11.652 -8.873 1.00 94.25 84 ILE A O 1
ATOM 688 N N . VAL A 1 85 ? 5.262 -12.643 -7.499 1.00 95.44 85 VAL A N 1
ATOM 689 C CA . VAL A 1 85 ? 5.073 -13.837 -8.339 1.00 95.44 85 VAL A CA 1
ATOM 690 C C . VAL A 1 85 ? 4.464 -13.467 -9.694 1.00 95.44 85 VAL A C 1
ATOM 692 O O . VAL A 1 85 ? 5.009 -13.849 -10.723 1.00 95.44 85 VAL A O 1
ATOM 695 N N . GLN A 1 86 ? 3.414 -12.642 -9.714 1.00 94.50 86 GLN A N 1
ATOM 696 C CA . GLN A 1 86 ? 2.799 -12.171 -10.963 1.00 94.50 86 GLN A CA 1
ATOM 697 C C . GLN A 1 86 ? 3.787 -11.393 -11.843 1.00 94.50 86 GLN A C 1
ATOM 699 O O . GLN A 1 86 ? 3.846 -11.613 -13.051 1.00 94.50 86 GLN A O 1
ATOM 704 N N . CYS A 1 87 ? 4.604 -10.522 -11.246 1.00 93.06 87 CYS A N 1
ATOM 705 C CA . CYS A 1 87 ? 5.636 -9.778 -11.966 1.00 93.06 87 CYS A CA 1
ATOM 706 C C . CYS A 1 87 ? 6.724 -10.688 -12.553 1.00 93.06 87 CYS A C 1
ATOM 708 O O . CYS A 1 87 ? 7.293 -10.352 -13.589 1.00 93.06 87 CYS A O 1
ATOM 710 N N . LEU A 1 88 ? 7.044 -11.807 -11.895 1.00 92.94 88 LEU A N 1
ATOM 711 C CA . LEU A 1 88 ? 7.996 -12.788 -12.418 1.00 92.94 88 LEU A CA 1
ATOM 712 C C . LEU A 1 88 ? 7.417 -13.535 -13.624 1.00 92.94 88 LEU A C 1
ATOM 714 O O . LEU A 1 88 ? 8.120 -13.695 -14.620 1.00 92.94 88 LEU A O 1
ATOM 718 N N . ASP A 1 89 ? 6.145 -13.927 -13.559 1.00 93.56 89 ASP A N 1
ATOM 719 C CA . ASP A 1 89 ? 5.468 -14.645 -14.645 1.00 93.56 89 ASP A CA 1
ATOM 720 C C . ASP A 1 89 ? 5.233 -13.757 -15.878 1.00 93.56 89 ASP A C 1
ATOM 722 O O . ASP A 1 89 ? 5.297 -14.226 -17.014 1.00 93.56 89 ASP A O 1
ATOM 726 N N . GLN A 1 90 ? 4.987 -12.462 -15.667 1.00 90.12 90 GLN A N 1
ATOM 727 C CA . GLN A 1 90 ? 4.672 -11.496 -16.724 1.00 90.12 90 GLN A CA 1
ATOM 728 C C . GLN A 1 90 ? 5.872 -10.640 -17.151 1.00 90.12 90 GLN A C 1
ATOM 730 O O . GLN A 1 90 ? 5.686 -9.594 -17.767 1.00 90.12 90 GLN A O 1
ATOM 735 N N . MET A 1 91 ? 7.105 -11.041 -16.831 1.00 90.25 91 MET A N 1
ATOM 736 C CA . MET A 1 91 ? 8.288 -10.216 -17.083 1.00 90.25 91 MET A CA 1
ATOM 737 C C . MET A 1 91 ? 8.584 -10.081 -18.591 1.00 90.25 91 MET A C 1
ATOM 739 O O . MET A 1 91 ? 9.006 -11.057 -19.219 1.00 90.25 91 MET A O 1
ATOM 743 N N . PRO A 1 92 ? 8.436 -8.885 -19.199 1.00 90.75 92 PRO A N 1
ATOM 744 C CA . PRO A 1 92 ? 8.766 -8.703 -20.603 1.00 90.75 92 PRO A CA 1
ATOM 745 C C . PRO A 1 92 ? 10.283 -8.598 -20.784 1.00 90.75 92 PRO A C 1
ATOM 747 O O . PRO A 1 92 ? 10.987 -7.926 -20.027 1.00 90.75 92 PRO A O 1
ATOM 750 N N . SER A 1 93 ? 10.803 -9.213 -21.843 1.00 90.19 93 SER A N 1
ATOM 751 C CA . SER A 1 93 ? 12.174 -8.959 -22.282 1.00 90.19 93 SER A CA 1
ATOM 752 C C . SER A 1 93 ? 12.240 -7.615 -23.005 1.00 90.19 93 SER A C 1
ATOM 754 O O . SER A 1 93 ? 11.495 -7.392 -23.960 1.00 90.19 93 SER A O 1
ATOM 756 N N . GLY A 1 94 ? 13.151 -6.730 -22.608 1.00 89.62 94 GLY A N 1
ATOM 757 C CA . GLY A 1 94 ? 13.277 -5.435 -23.264 1.00 89.62 94 GLY A CA 1
ATOM 758 C C . GLY A 1 94 ? 14.373 -4.549 -22.695 1.00 89.62 94 GLY A C 1
ATOM 759 O O . GLY A 1 94 ? 15.154 -4.937 -21.824 1.00 89.62 94 GLY A O 1
ATOM 760 N N . MET A 1 95 ? 14.433 -3.328 -23.219 1.00 83.31 95 MET A N 1
ATOM 761 C CA . MET A 1 95 ? 15.310 -2.292 -22.694 1.00 83.31 95 MET A CA 1
ATOM 762 C C . MET A 1 95 ? 14.790 -1.790 -21.345 1.00 83.31 95 MET A C 1
ATOM 764 O O . MET A 1 95 ? 13.656 -1.346 -21.234 1.00 83.31 95 MET A O 1
ATOM 768 N N . ILE A 1 96 ? 15.652 -1.817 -20.328 1.00 84.81 96 ILE A N 1
ATOM 769 C CA . ILE A 1 96 ? 15.324 -1.369 -18.961 1.00 84.81 96 ILE A CA 1
ATOM 770 C C . ILE A 1 96 ? 15.414 0.162 -18.834 1.00 84.81 96 ILE A C 1
ATOM 772 O O . ILE A 1 96 ? 14.803 0.770 -17.961 1.00 84.81 96 ILE A O 1
ATOM 776 N N . LYS A 1 97 ? 16.221 0.797 -19.688 1.00 83.88 97 LYS A N 1
ATOM 777 C CA . LYS A 1 97 ? 16.431 2.248 -19.700 1.00 83.88 97 LYS A CA 1
ATOM 778 C C . LYS A 1 97 ? 15.715 2.862 -20.892 1.00 83.88 97 LYS A C 1
ATOM 780 O O . LYS A 1 97 ? 15.706 2.261 -21.965 1.00 83.88 97 LYS A O 1
ATOM 785 N N . ALA A 1 98 ? 15.233 4.088 -20.716 1.00 83.50 98 ALA A N 1
ATOM 786 C CA . ALA A 1 98 ? 14.818 4.925 -21.833 1.00 83.50 98 ALA A CA 1
ATOM 787 C C . ALA A 1 98 ? 15.974 5.084 -22.840 1.00 83.50 98 ALA A C 1
ATOM 789 O O . ALA A 1 98 ? 17.144 5.152 -22.448 1.00 83.50 98 ALA A O 1
ATOM 790 N N . ASP A 1 99 ? 15.652 5.167 -24.133 1.00 79.50 99 ASP A N 1
ATOM 791 C CA . ASP A 1 99 ? 16.655 5.333 -25.202 1.00 79.50 99 ASP A CA 1
ATOM 792 C C . ASP A 1 99 ? 17.229 6.769 -25.267 1.00 79.50 99 ASP A C 1
ATOM 794 O O . ASP A 1 99 ? 18.161 7.070 -26.018 1.00 79.50 99 ASP A O 1
ATOM 798 N N . ASP A 1 100 ? 16.733 7.672 -24.417 1.00 80.06 100 ASP A N 1
ATOM 799 C CA . ASP A 1 100 ? 17.185 9.057 -24.348 1.00 80.06 100 ASP A CA 1
ATOM 800 C C . ASP A 1 100 ? 18.584 9.190 -23.734 1.00 80.06 100 ASP A C 1
ATOM 802 O O . ASP A 1 100 ? 18.774 9.317 -22.521 1.00 80.06 100 ASP A O 1
ATOM 806 N N . ARG A 1 101 ? 19.589 9.275 -24.611 1.00 72.00 101 ARG A N 1
ATOM 807 C CA . ARG A 1 101 ? 21.024 9.399 -24.272 1.00 72.00 101 ARG A CA 1
ATOM 808 C C . ARG A 1 101 ? 21.408 10.703 -23.564 1.00 72.00 101 ARG A C 1
ATOM 810 O O . ARG A 1 101 ? 22.543 10.842 -23.113 1.00 72.00 101 ARG A O 1
ATOM 817 N N . LYS A 1 102 ? 20.494 11.677 -23.496 1.00 73.88 102 LYS A N 1
ATOM 818 C CA . LYS A 1 102 ? 20.680 12.937 -22.754 1.00 73.88 102 LYS A CA 1
ATOM 819 C C . LYS A 1 102 ? 20.328 12.800 -21.272 1.00 73.88 102 LYS A C 1
ATOM 821 O O . LYS A 1 102 ? 20.886 13.534 -20.461 1.00 73.88 102 LYS A O 1
ATOM 826 N N . LEU A 1 103 ? 19.408 11.892 -20.947 1.00 74.62 103 LEU A N 1
ATOM 827 C CA . LEU A 1 103 ? 18.887 11.673 -19.598 1.00 74.62 103 LEU A CA 1
ATOM 828 C C . LEU A 1 103 ? 19.501 10.416 -18.977 1.00 74.62 103 LEU A C 1
ATOM 830 O O . LEU A 1 103 ? 19.977 10.441 -17.845 1.00 74.62 103 LEU A O 1
ATOM 834 N N . CYS A 1 104 ? 19.526 9.320 -19.736 1.00 77.62 104 CYS A N 1
ATOM 835 C CA . CYS A 1 104 ? 20.025 8.035 -19.274 1.00 77.62 104 CYS A CA 1
ATOM 836 C C . CYS A 1 104 ? 21.496 7.830 -19.665 1.00 77.62 104 CYS A C 1
ATOM 838 O O . CYS A 1 104 ? 21.846 7.941 -20.844 1.00 77.62 104 CYS A O 1
ATOM 840 N N . PRO A 1 105 ? 22.376 7.451 -18.717 1.00 80.88 105 PRO A N 1
ATOM 841 C CA . PRO A 1 105 ? 23.751 7.124 -19.056 1.00 80.88 105 PRO A CA 1
ATOM 842 C C . PRO A 1 105 ? 23.819 5.804 -19.848 1.00 80.88 105 PRO A C 1
ATOM 844 O O . PRO A 1 105 ? 23.117 4.836 -19.498 1.00 80.88 105 PRO A O 1
ATOM 847 N N . PRO A 1 106 ? 24.699 5.722 -20.868 1.00 83.50 106 PRO A N 1
ATOM 848 C CA . PRO A 1 106 ? 24.853 4.528 -21.692 1.00 83.50 106 PRO A CA 1
ATOM 849 C C . PRO A 1 106 ? 25.413 3.343 -20.891 1.00 83.50 106 PRO A C 1
ATOM 851 O O . PRO A 1 106 ? 25.953 3.491 -19.792 1.00 83.50 106 PRO A O 1
ATOM 854 N N . SE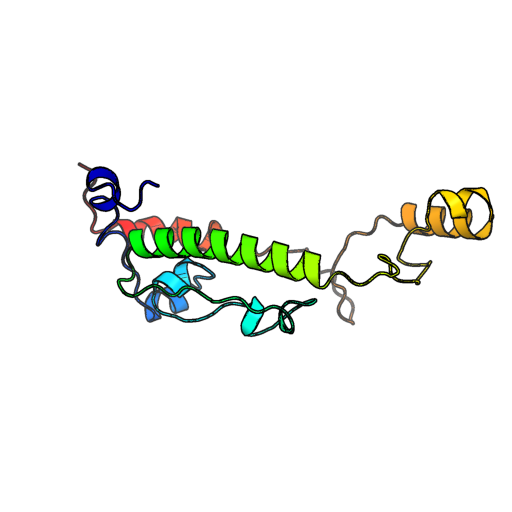R A 1 107 ? 25.287 2.133 -21.440 1.00 83.88 107 SER A N 1
ATOM 855 C CA . SER A 1 107 ? 25.885 0.933 -20.845 1.00 83.88 107 SER A CA 1
ATOM 856 C C . SER A 1 107 ? 27.418 1.005 -20.856 1.00 83.88 107 SER A C 1
ATOM 858 O O . SER A 1 107 ? 28.031 1.596 -21.749 1.00 83.88 107 SER A O 1
ATOM 860 N N . ARG A 1 108 ? 28.061 0.362 -19.870 1.00 83.31 108 ARG A N 1
ATOM 861 C CA . ARG A 1 108 ? 29.532 0.346 -19.759 1.00 83.31 108 ARG A CA 1
ATOM 862 C C . ARG A 1 108 ? 30.222 -0.309 -20.957 1.00 83.31 108 ARG A C 1
ATOM 864 O O . ARG A 1 108 ? 31.332 0.087 -21.291 1.00 83.31 108 ARG A O 1
ATOM 871 N N 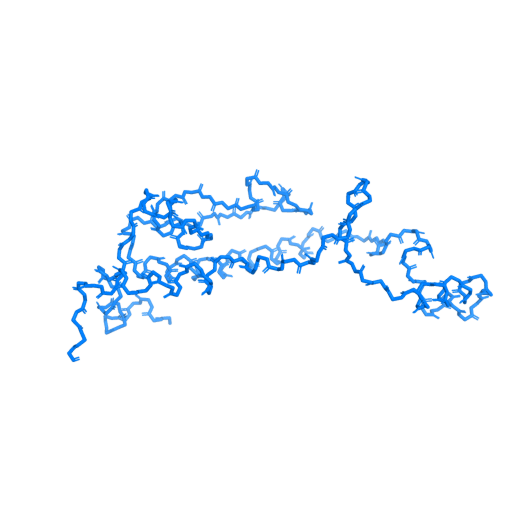. SER A 1 109 ? 29.585 -1.289 -21.596 1.00 85.19 109 SER A N 1
ATOM 872 C CA . SER A 1 109 ? 30.098 -1.906 -22.824 1.00 85.19 109 SER A CA 1
ATOM 873 C C . SER A 1 109 ? 30.118 -0.908 -23.981 1.00 85.19 109 SER A C 1
ATOM 875 O O . SER A 1 109 ? 31.148 -0.747 -24.630 1.00 85.19 109 SER A O 1
ATOM 877 N N . ARG A 1 110 ? 29.020 -0.168 -24.185 1.00 81.12 110 ARG A N 1
ATOM 878 C CA . ARG A 1 110 ? 28.898 0.830 -25.258 1.00 81.12 110 ARG A CA 1
ATOM 879 C C . ARG A 1 110 ? 29.861 2.002 -25.067 1.00 81.12 110 ARG A C 1
ATOM 881 O O . ARG A 1 110 ? 30.461 2.438 -26.041 1.00 81.12 110 ARG A O 1
ATOM 888 N N . MET A 1 111 ? 30.080 2.413 -23.813 1.00 82.31 111 MET A N 1
ATOM 889 C CA . MET A 1 111 ? 31.032 3.466 -23.434 1.00 82.31 111 MET A CA 1
ATOM 890 C C . MET A 1 111 ? 32.452 3.227 -23.959 1.00 82.31 111 MET A C 1
ATOM 892 O O . MET A 1 111 ? 33.136 4.170 -24.336 1.00 82.31 111 MET A O 1
ATOM 896 N N . LYS A 1 112 ? 32.905 1.970 -23.991 1.00 82.62 112 LYS A N 1
ATOM 897 C CA . LYS A 1 112 ? 34.264 1.631 -24.435 1.00 82.62 112 LYS A CA 1
ATOM 898 C C . LYS A 1 112 ? 34.428 1.658 -25.956 1.00 82.62 112 LYS A C 1
ATOM 900 O O . LYS A 1 112 ? 35.553 1.740 -26.431 1.00 82.62 112 LYS A O 1
ATOM 905 N N . LEU A 1 113 ? 33.329 1.557 -26.703 1.00 84.44 113 LEU A N 1
ATOM 906 C CA . LEU A 1 113 ? 33.337 1.358 -28.154 1.00 84.44 113 LEU A CA 1
ATOM 907 C C . LEU A 1 113 ? 33.119 2.653 -28.944 1.00 84.44 113 LEU A C 1
ATOM 909 O O . LEU A 1 113 ? 33.521 2.727 -30.099 1.00 84.44 113 LEU A O 1
ATOM 913 N N . SER A 1 114 ? 32.471 3.664 -28.357 1.00 80.00 114 SER A N 1
ATOM 914 C CA . SER A 1 114 ? 32.113 4.895 -29.070 1.00 80.00 114 SER A CA 1
ATOM 915 C C . SER A 1 114 ? 32.442 6.147 -28.264 1.00 80.00 114 SER A C 1
ATOM 917 O O . SER A 1 114 ? 31.998 6.307 -27.125 1.00 80.00 114 SER A O 1
ATOM 919 N N . MET A 1 115 ? 33.144 7.086 -28.900 1.00 80.25 115 MET A N 1
ATOM 920 C CA . MET A 1 115 ? 33.434 8.407 -28.337 1.00 80.25 115 MET A CA 1
ATOM 921 C C . MET A 1 115 ? 32.150 9.161 -27.957 1.00 80.25 115 MET A C 1
ATOM 923 O O . MET A 1 115 ? 32.088 9.779 -26.897 1.00 80.25 115 MET A O 1
ATOM 927 N N . GLU A 1 116 ? 31.091 9.046 -28.763 1.00 78.81 116 GLU A N 1
ATOM 928 C CA . GLU A 1 116 ? 29.799 9.700 -28.505 1.00 78.81 116 GLU A CA 1
ATOM 929 C C . GLU A 1 116 ? 29.206 9.257 -27.167 1.00 78.81 116 GLU A C 1
ATOM 931 O O . GLU A 1 116 ? 28.708 10.064 -26.386 1.00 78.81 116 GLU A O 1
ATOM 936 N N . SER A 1 117 ? 29.313 7.966 -26.851 1.00 77.81 117 SER A N 1
ATOM 937 C CA . SER A 1 117 ? 28.812 7.432 -25.586 1.00 77.81 117 SER A CA 1
ATOM 938 C C . SER A 1 117 ? 29.624 7.900 -24.370 1.00 77.81 117 SER A C 1
ATOM 940 O O . SER A 1 117 ? 29.056 8.074 -23.292 1.00 77.81 117 SER A O 1
ATOM 942 N N . VAL A 1 118 ? 30.918 8.191 -24.539 1.00 79.38 118 VAL A N 1
ATOM 943 C CA . VAL A 1 118 ? 31.751 8.817 -23.498 1.00 79.38 118 VAL A CA 1
ATOM 944 C C . VAL A 1 118 ? 31.349 10.276 -23.288 1.00 79.38 118 VAL A C 1
ATOM 946 O O . VAL A 1 118 ? 31.252 10.721 -22.144 1.00 79.38 118 VAL A O 1
ATOM 949 N N . VAL A 1 119 ? 31.071 11.014 -24.368 1.00 80.31 119 VAL A N 1
ATOM 950 C CA . VAL A 1 119 ? 30.579 12.399 -24.295 1.00 80.31 119 VAL A CA 1
ATOM 951 C C . VAL A 1 119 ? 29.231 12.442 -23.577 1.00 80.31 119 VAL A C 1
ATOM 953 O O . VAL A 1 119 ? 29.095 13.168 -22.595 1.00 80.31 119 VAL A O 1
ATOM 956 N N . HIS A 1 120 ? 28.273 11.602 -23.980 1.00 78.69 120 HIS A N 1
ATOM 957 C CA . HIS A 1 120 ? 26.971 11.500 -23.315 1.00 78.69 120 HIS A CA 1
ATOM 958 C C . HIS A 1 120 ? 27.098 11.136 -21.836 1.00 78.69 120 HIS A C 1
ATOM 960 O O . HIS A 1 120 ? 26.451 11.759 -20.998 1.00 78.69 120 HIS A O 1
ATOM 966 N N . TYR A 1 121 ? 27.969 10.180 -21.500 1.00 76.88 121 TYR A N 1
ATOM 967 C CA . TYR A 1 121 ? 28.241 9.829 -20.110 1.00 76.88 121 TYR A CA 1
ATOM 968 C C . TYR A 1 121 ? 28.773 11.025 -19.318 1.00 76.88 121 TYR A C 1
ATOM 970 O O . TYR A 1 121 ? 28.218 11.334 -18.269 1.00 76.88 121 TYR A O 1
ATOM 978 N N . ARG A 1 122 ? 29.782 11.738 -19.838 1.00 68.69 122 ARG A N 1
ATOM 979 C CA . ARG A 1 122 ? 30.357 12.924 -19.183 1.00 68.69 122 ARG A CA 1
ATOM 980 C C . ARG A 1 122 ? 29.328 14.037 -18.995 1.00 68.69 122 ARG A C 1
ATOM 982 O O . ARG A 1 122 ? 29.302 14.666 -17.940 1.00 68.69 122 ARG A O 1
ATOM 989 N N . THR A 1 123 ? 28.467 14.269 -19.984 1.00 66.25 123 THR A N 1
ATOM 990 C CA . THR A 1 123 ? 27.395 15.271 -19.902 1.00 66.25 123 THR A CA 1
ATOM 991 C C . THR A 1 123 ? 26.309 14.878 -18.898 1.00 66.25 123 THR A C 1
ATOM 993 O O . THR A 1 123 ? 25.818 15.746 -18.178 1.00 66.25 123 THR A O 1
ATOM 996 N N . ALA A 1 124 ? 25.951 13.593 -18.815 1.00 65.19 124 ALA A N 1
ATOM 997 C CA . ALA A 1 124 ? 24.973 13.086 -17.853 1.00 65.19 124 ALA A CA 1
ATOM 998 C C . ALA A 1 124 ? 25.524 13.052 -16.416 1.00 65.19 124 ALA A C 1
ATOM 1000 O O . ALA A 1 124 ? 24.803 13.380 -15.484 1.00 65.19 124 ALA A O 1
ATOM 1001 N N . SER A 1 125 ? 26.802 12.704 -16.223 1.00 58.66 125 SER A N 1
ATOM 1002 C CA . SER A 1 125 ? 27.441 12.653 -14.900 1.00 58.66 125 SER A CA 1
ATOM 1003 C C . SER A 1 125 ? 27.865 14.025 -14.370 1.00 58.66 125 SER A C 1
ATOM 1005 O O . SER A 1 125 ? 27.930 14.220 -13.162 1.00 58.66 125 SER A O 1
ATOM 1007 N N . GLY A 1 126 ? 28.192 14.970 -15.262 1.00 53.03 126 GLY A N 1
ATOM 1008 C CA . GLY A 1 126 ? 28.580 16.339 -14.901 1.00 53.03 126 GLY A CA 1
ATOM 1009 C C . GLY A 1 126 ? 27.397 17.237 -14.531 1.00 53.03 126 GLY A C 1
ATOM 1010 O O . GLY A 1 126 ? 27.580 18.261 -13.878 1.00 53.03 126 GLY A O 1
ATOM 1011 N N . ARG A 1 127 ? 26.173 16.849 -14.906 1.00 47.22 127 ARG A N 1
ATOM 1012 C CA . ARG A 1 127 ? 24.949 17.439 -14.367 1.00 47.22 127 ARG A CA 1
ATOM 1013 C C . ARG A 1 127 ? 24.599 16.682 -13.094 1.00 47.22 127 ARG A C 1
ATOM 1015 O O . ARG A 1 127 ? 24.138 15.550 -13.158 1.00 47.22 127 ARG A O 1
ATOM 1022 N N . ALA A 1 128 ? 24.813 17.302 -11.936 1.00 38.97 128 ALA A N 1
ATOM 1023 C CA . ALA A 1 128 ? 24.181 16.855 -10.703 1.00 38.97 128 ALA A CA 1
ATOM 1024 C C . ALA A 1 128 ? 22.662 16.892 -10.928 1.00 38.97 128 ALA A C 1
ATOM 1026 O O . ALA A 1 128 ? 22.050 17.959 -10.901 1.00 38.97 128 ALA A O 1
ATOM 1027 N N . VAL A 1 129 ? 22.064 15.744 -11.253 1.00 40.69 129 VAL A N 1
ATOM 1028 C CA . VAL A 1 129 ? 20.616 15.630 -11.419 1.00 40.69 129 VAL A CA 1
ATOM 1029 C C . VAL A 1 129 ? 20.010 15.629 -10.022 1.00 40.69 129 VAL A C 1
ATOM 1031 O O . VAL A 1 129 ? 19.720 14.591 -9.435 1.00 40.69 129 VAL A O 1
ATOM 1034 N N . SER A 1 130 ? 19.846 16.825 -9.467 1.00 33.06 130 SER A N 1
ATOM 1035 C CA . SER A 1 130 ? 18.829 17.080 -8.460 1.00 33.06 130 SER A CA 1
ATOM 1036 C C . SER A 1 130 ? 17.493 16.813 -9.151 1.00 33.06 130 SER A C 1
ATOM 1038 O O . SER A 1 130 ? 17.051 17.631 -9.955 1.00 33.06 130 SER A O 1
ATOM 1040 N N . PHE A 1 131 ? 16.879 15.653 -8.913 1.00 29.86 131 PHE A N 1
ATOM 1041 C CA . PHE A 1 131 ? 15.501 15.403 -9.338 1.00 29.86 131 PHE A CA 1
ATOM 1042 C C . PHE A 1 131 ? 14.599 16.375 -8.563 1.00 29.86 131 PHE A C 1
ATOM 1044 O O . PHE A 1 131 ? 14.177 16.116 -7.439 1.00 29.86 131 PHE A O 1
ATOM 1051 N N . VAL A 1 132 ? 14.381 17.549 -9.145 1.00 37.62 132 VAL A N 1
ATOM 1052 C CA . VAL A 1 132 ? 13.332 18.493 -8.777 1.00 37.62 132 VAL A CA 1
ATOM 1053 C C . VAL A 1 132 ? 12.292 18.350 -9.874 1.00 37.62 132 VAL A C 1
ATOM 1055 O O . VAL A 1 132 ? 12.617 18.487 -11.052 1.00 37.62 132 VAL A O 1
ATOM 1058 N N . VAL A 1 133 ? 11.061 18.014 -9.499 1.00 33.59 133 VAL A N 1
ATOM 1059 C CA . VAL A 1 133 ? 9.920 18.049 -10.416 1.00 33.59 133 VAL A CA 1
ATOM 1060 C C . VAL A 1 133 ? 9.779 19.495 -10.891 1.00 33.59 133 VAL A C 1
ATOM 1062 O O . VAL A 1 133 ? 9.380 20.364 -10.122 1.00 33.59 133 VAL A O 1
ATOM 1065 N N . VAL A 1 134 ? 10.179 19.765 -12.132 1.00 33.06 134 VAL A N 1
ATOM 1066 C CA . VAL A 1 134 ? 9.950 21.050 -12.795 1.00 33.06 134 VAL A CA 1
ATOM 1067 C C . VAL A 1 134 ? 8.660 20.895 -13.586 1.00 33.06 134 VAL A C 1
ATOM 1069 O O . VAL A 1 134 ? 8.668 20.354 -14.689 1.00 33.06 134 VAL A O 1
ATOM 1072 N N . LEU A 1 135 ? 7.541 21.335 -13.007 1.00 34.19 135 LEU A N 1
ATOM 1073 C CA . LEU A 1 135 ? 6.426 21.774 -13.837 1.00 34.19 135 LEU A CA 1
ATOM 1074 C C . LEU A 1 135 ? 6.848 23.087 -14.497 1.00 34.19 135 LEU A C 1
ATOM 1076 O O . LEU A 1 135 ? 7.572 23.889 -13.907 1.00 34.19 135 LEU A O 1
ATOM 1080 N N . HIS A 1 136 ? 6.443 23.228 -15.753 1.00 34.59 136 HIS A N 1
ATOM 1081 C CA . HIS A 1 136 ? 6.590 24.424 -16.566 1.00 34.59 136 HIS A CA 1
ATOM 1082 C C . HIS A 1 136 ? 6.329 25.678 -15.708 1.00 34.59 136 HIS A C 1
ATOM 1084 O O . HIS A 1 136 ? 5.332 25.724 -14.994 1.00 34.59 136 HIS A O 1
ATOM 1090 N N . ASP A 1 137 ? 7.243 26.646 -15.783 1.00 31.53 137 ASP A N 1
ATOM 1091 C CA . ASP A 1 137 ? 7.231 27.955 -15.107 1.00 31.53 137 ASP A CA 1
ATOM 1092 C C . ASP A 1 137 ? 7.999 28.038 -13.766 1.00 31.53 137 ASP A C 1
ATOM 1094 O O . ASP A 1 137 ? 7.481 27.896 -12.663 1.00 31.53 137 ASP A O 1
ATOM 1098 N N . SER A 1 138 ? 9.291 28.357 -13.894 1.00 36.59 138 SER A N 1
ATOM 1099 C CA . SER A 1 138 ? 9.994 29.400 -13.126 1.00 36.59 138 SER A CA 1
ATOM 1100 C C . SER A 1 138 ? 9.722 29.540 -11.619 1.00 36.59 138 SER A C 1
ATOM 1102 O O . SER A 1 138 ? 9.622 30.661 -11.132 1.00 36.59 138 SER A O 1
ATOM 1104 N N . ASN A 1 139 ? 9.670 28.457 -10.844 1.00 35.72 139 ASN A N 1
ATOM 1105 C CA . ASN A 1 139 ? 9.872 28.532 -9.396 1.00 35.72 139 ASN A CA 1
ATOM 1106 C C . ASN A 1 139 ? 10.463 27.226 -8.856 1.00 35.72 139 ASN A C 1
ATOM 1108 O O . ASN A 1 139 ? 9.831 26.173 -8.866 1.00 35.72 139 ASN A O 1
ATOM 1112 N N . VAL A 1 140 ? 11.698 27.303 -8.352 1.00 42.25 140 VAL A N 1
ATOM 1113 C CA . VAL A 1 140 ? 12.353 26.204 -7.633 1.00 42.25 140 VAL A CA 1
ATOM 1114 C C . VAL A 1 140 ? 11.683 26.076 -6.265 1.00 42.25 140 VAL A C 1
ATOM 1116 O O . VAL A 1 140 ? 12.113 26.680 -5.281 1.00 42.25 140 VAL A O 1
ATOM 1119 N N . LEU A 1 141 ? 10.601 25.303 -6.190 1.00 47.25 141 LEU A N 1
ATOM 1120 C CA . LEU A 1 141 ? 10.058 24.873 -4.909 1.00 47.25 141 LEU A CA 1
ATOM 1121 C C . LEU A 1 141 ? 11.096 23.961 -4.251 1.00 47.25 141 LEU A C 1
ATOM 1123 O O . LEU A 1 141 ? 11.545 22.976 -4.842 1.00 47.25 141 LEU A O 1
ATOM 1127 N N . ARG A 1 142 ? 11.509 24.291 -3.019 1.00 46.28 142 ARG A N 1
ATOM 1128 C CA . ARG A 1 142 ? 12.300 23.354 -2.211 1.00 46.28 142 ARG A CA 1
ATOM 1129 C C . ARG A 1 142 ? 11.524 22.037 -2.155 1.00 46.28 142 ARG A C 1
ATOM 1131 O O . ARG A 1 142 ? 10.334 22.093 -1.843 1.00 46.28 142 ARG A O 1
ATOM 1138 N N . PRO A 1 143 ? 12.156 20.878 -2.404 1.00 45.66 143 PRO A N 1
ATOM 1139 C CA . PRO A 1 143 ? 11.479 19.601 -2.267 1.00 45.66 143 PRO A CA 1
ATOM 1140 C C . PRO A 1 143 ? 11.068 19.437 -0.804 1.00 45.66 143 PRO A C 1
ATOM 1142 O O . PRO A 1 143 ? 11.871 19.090 0.065 1.00 45.66 143 PRO A O 1
ATOM 1145 N N . ARG A 1 144 ? 9.806 19.743 -0.505 1.00 45.34 144 ARG A N 1
ATOM 1146 C CA . ARG A 1 144 ? 9.204 19.410 0.774 1.00 45.34 144 ARG A CA 1
ATOM 1147 C C . ARG A 1 144 ? 8.820 17.950 0.648 1.00 45.34 144 ARG A C 1
ATOM 1149 O O . ARG A 1 144 ? 7.842 17.617 -0.007 1.00 45.34 144 ARG A O 1
ATOM 1156 N N . SER A 1 145 ? 9.638 17.074 1.225 1.00 50.97 145 SER A N 1
ATOM 1157 C CA . SER A 1 145 ? 9.224 15.686 1.382 1.00 50.97 145 SER A CA 1
ATOM 1158 C C . SER A 1 145 ? 8.054 15.668 2.359 1.00 50.97 145 SER A C 1
ATOM 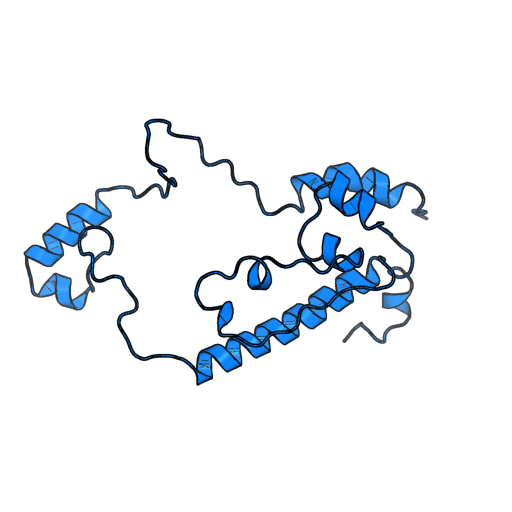1160 O O . SER A 1 145 ? 8.218 15.692 3.581 1.00 50.97 145 SER A O 1
ATOM 1162 N N . GLU A 1 146 ? 6.843 15.643 1.822 1.00 50.19 146 GLU A N 1
ATOM 1163 C CA . GLU A 1 146 ? 5.713 15.094 2.547 1.00 50.19 146 GLU A CA 1
ATOM 1164 C C . GLU A 1 146 ? 5.976 13.598 2.656 1.00 50.19 146 GLU A C 1
ATOM 1166 O O . GLU A 1 146 ? 5.576 12.789 1.825 1.00 50.19 146 GLU A O 1
ATOM 1171 N N . ARG A 1 147 ? 6.778 13.224 3.661 1.00 43.88 147 ARG A N 1
ATOM 1172 C CA . ARG A 1 147 ? 6.934 11.826 4.050 1.00 43.88 147 ARG A CA 1
ATOM 1173 C C . ARG A 1 147 ? 5.528 11.301 4.265 1.00 43.88 147 ARG A C 1
ATOM 1175 O O . ARG A 1 147 ? 4.865 11.823 5.159 1.00 43.88 147 ARG A O 1
ATOM 1182 N N . ALA A 1 148 ? 5.123 10.331 3.440 1.00 45.44 148 ALA A N 1
ATOM 1183 C CA . ALA A 1 148 ? 3.815 9.695 3.455 1.00 45.44 148 ALA A CA 1
ATOM 1184 C C . ALA A 1 148 ? 3.335 9.532 4.902 1.00 45.44 148 ALA A C 1
ATOM 1186 O O . ALA A 1 148 ? 3.818 8.703 5.671 1.00 45.44 148 ALA A O 1
ATOM 1187 N N . CYS A 1 149 ? 2.492 10.487 5.266 1.00 48.12 149 CYS A N 1
ATOM 1188 C CA . CYS A 1 149 ? 1.660 10.636 6.436 1.00 48.12 149 CYS A CA 1
ATOM 1189 C C . CYS A 1 149 ? 1.652 9.447 7.424 1.00 48.12 149 CYS A C 1
ATOM 1191 O O . CYS A 1 149 ? 0.722 8.644 7.452 1.00 48.12 149 CYS A O 1
ATOM 1193 N N . GLN A 1 150 ? 2.677 9.370 8.286 1.00 49.16 150 GLN A N 1
ATOM 1194 C CA . GLN A 1 150 ? 2.592 8.653 9.568 1.00 49.16 150 GLN A CA 1
ATOM 1195 C C . GLN A 1 150 ? 3.320 9.406 10.686 1.00 49.16 150 GLN A C 1
ATOM 1197 O O . GLN A 1 150 ? 2.710 9.773 11.679 1.00 49.16 150 GLN A O 1
ATOM 1202 N N . ARG A 1 151 ? 4.612 9.729 10.546 1.00 43.69 151 ARG A N 1
ATOM 1203 C CA . ARG A 1 151 ? 5.353 10.366 11.658 1.00 43.69 151 ARG A CA 1
ATOM 1204 C C . ARG A 1 151 ? 4.932 11.804 11.972 1.00 43.69 151 ARG A C 1
ATOM 1206 O O . ARG A 1 151 ? 5.009 12.197 13.124 1.00 43.69 151 ARG A O 1
ATOM 1213 N N . THR A 1 152 ? 4.522 12.592 10.984 1.00 53.53 152 THR A N 1
ATOM 1214 C CA . THR A 1 152 ? 4.238 14.024 11.190 1.00 53.53 152 THR A CA 1
ATOM 1215 C C . THR A 1 152 ? 2.799 14.286 11.625 1.00 53.53 152 THR A C 1
ATOM 1217 O O . THR A 1 152 ? 2.561 15.212 12.388 1.00 53.53 152 THR A O 1
ATOM 1220 N N . THR A 1 153 ? 1.854 13.470 11.157 1.00 60.53 153 THR A N 1
ATOM 1221 C CA . THR A 1 153 ? 0.416 13.594 11.440 1.00 60.53 153 THR A CA 1
ATOM 1222 C C . THR A 1 153 ? -0.023 12.704 12.598 1.00 60.53 153 THR A C 1
ATOM 1224 O O . THR A 1 153 ? -0.785 13.151 13.443 1.00 60.53 153 THR A O 1
ATOM 1227 N N . VAL A 1 154 ? 0.489 11.471 12.704 1.00 66.81 154 VAL A N 1
ATOM 1228 C CA . VAL A 1 154 ? 0.055 10.535 13.757 1.00 66.81 154 VAL A CA 1
ATOM 1229 C C . VAL A 1 154 ? 0.695 10.867 15.102 1.00 66.81 154 VAL A C 1
ATOM 1231 O O . VAL A 1 154 ? 0.016 10.783 16.114 1.00 66.81 154 VAL A O 1
ATOM 1234 N N . VAL A 1 155 ? 1.972 11.274 15.146 1.00 70.25 155 VAL A N 1
ATOM 1235 C CA . VAL A 1 155 ? 2.686 11.506 16.422 1.00 70.25 155 VAL A CA 1
ATOM 1236 C C . VAL A 1 155 ? 2.037 12.587 17.301 1.00 70.25 155 VAL A C 1
ATOM 1238 O O . VAL A 1 155 ? 1.874 12.329 18.490 1.00 70.25 155 VAL A O 1
ATOM 1241 N N . PRO A 1 156 ? 1.605 13.750 16.774 1.00 73.19 156 PRO A N 1
ATOM 1242 C CA . PRO A 1 156 ? 0.857 14.730 17.569 1.00 73.19 156 PRO A CA 1
ATOM 1243 C C . PRO A 1 156 ? -0.472 14.175 18.105 1.00 73.19 156 PRO A C 1
ATOM 1245 O O . PRO A 1 156 ? -0.877 14.479 19.227 1.00 73.19 156 PRO A O 1
ATOM 1248 N N . LEU A 1 157 ? -1.119 13.317 17.314 1.00 74.50 157 LEU A N 1
ATOM 1249 C CA . LEU A 1 157 ? -2.427 12.730 17.598 1.00 74.50 157 LEU A CA 1
ATOM 1250 C C . LEU A 1 157 ? -2.359 11.465 18.461 1.00 74.50 157 LEU A C 1
ATOM 1252 O O . LEU A 1 157 ? -3.398 10.977 18.896 1.00 74.50 157 LEU A O 1
ATOM 1256 N N . LEU A 1 158 ? -1.164 10.947 18.770 1.00 75.44 158 LEU A N 1
ATOM 1257 C CA . LEU A 1 158 ? -0.997 9.839 19.720 1.00 75.44 158 LEU A CA 1
ATOM 1258 C C . LEU A 1 158 ? -1.599 10.191 21.080 1.00 75.44 158 LEU A C 1
ATOM 1260 O O . LEU A 1 158 ? -2.308 9.381 21.659 1.00 75.44 158 LEU A O 1
ATOM 1264 N N . SER A 1 159 ? -1.408 11.436 21.525 1.00 73.81 159 SER A N 1
ATOM 1265 C CA . SER A 1 159 ? -2.043 11.944 22.744 1.00 73.81 159 SER A CA 1
ATOM 1266 C C . SER A 1 159 ? -3.568 11.805 22.711 1.00 73.81 159 SER A C 1
ATOM 1268 O O . SER A 1 159 ? -4.178 11.457 23.716 1.00 73.81 159 SER A O 1
ATOM 1270 N N . GLU A 1 160 ? -4.190 12.019 21.550 1.00 77.75 160 GLU A N 1
ATOM 1271 C CA . GLU A 1 160 ? -5.637 11.925 21.373 1.00 77.75 160 GLU A CA 1
ATOM 1272 C C . GLU A 1 160 ? -6.137 10.484 21.304 1.00 77.75 160 GLU A C 1
ATOM 1274 O O . GLU A 1 160 ? -7.232 10.200 21.789 1.00 77.75 160 GLU A O 1
ATOM 1279 N N . LEU A 1 161 ? -5.326 9.597 20.725 1.00 75.81 161 LEU A N 1
ATOM 1280 C CA . LEU A 1 161 ? -5.571 8.159 20.651 1.00 75.81 161 LEU A CA 1
ATOM 1281 C C . LEU A 1 161 ? -5.427 7.482 22.017 1.00 75.81 161 LEU A C 1
ATOM 1283 O O . LEU A 1 161 ? -6.175 6.554 22.307 1.00 75.81 161 LEU A O 1
ATOM 1287 N N . ASP A 1 162 ? -4.509 7.969 22.853 1.00 75.12 162 ASP A N 1
ATOM 1288 C CA . ASP A 1 162 ? -4.179 7.382 24.154 1.00 75.12 162 ASP A CA 1
ATOM 1289 C C . ASP A 1 162 ? -4.983 7.996 25.320 1.00 75.12 162 ASP A C 1
ATOM 1291 O O . ASP A 1 162 ? -4.938 7.473 26.432 1.00 75.12 162 ASP A O 1
ATOM 1295 N N . ARG A 1 163 ? -5.780 9.055 25.080 1.00 70.75 163 ARG A N 1
ATOM 1296 C CA . ARG A 1 163 ? -6.518 9.828 26.111 1.00 70.75 163 ARG A CA 1
ATOM 1297 C C . ARG A 1 163 ? -7.376 8.991 27.074 1.00 70.75 163 ARG A C 1
ATOM 1299 O O . ARG A 1 163 ? -7.580 9.418 28.205 1.00 70.75 163 ARG A O 1
ATOM 1306 N N . ASN A 1 164 ? -7.863 7.827 26.641 1.00 67.06 164 ASN A N 1
ATOM 1307 C CA . ASN A 1 164 ? -8.756 6.959 27.423 1.00 67.06 164 ASN A CA 1
ATOM 1308 C C . ASN A 1 164 ? -8.155 5.575 27.735 1.00 67.06 164 ASN A C 1
ATOM 1310 O O . ASN A 1 164 ? -8.873 4.691 28.204 1.00 67.06 164 ASN A O 1
ATOM 1314 N N . HIS A 1 165 ? -6.865 5.356 27.464 1.00 71.44 165 HIS A N 1
ATOM 1315 C CA . HIS A 1 165 ? -6.210 4.070 27.694 1.00 71.44 165 HIS A CA 1
ATOM 1316 C C . HIS A 1 165 ? -5.285 4.146 28.912 1.00 71.44 165 HIS A C 1
ATOM 1318 O O . HIS A 1 165 ? -4.394 4.987 28.993 1.00 71.44 165 HIS A O 1
ATOM 1324 N N . LEU A 1 166 ? -5.524 3.265 29.886 1.00 70.56 166 LEU A N 1
ATOM 1325 C CA . LEU A 1 166 ? -4.762 3.214 31.131 1.00 70.56 166 LEU A CA 1
ATOM 1326 C C . LEU A 1 166 ? -3.349 2.672 30.873 1.00 70.56 166 LEU A C 1
ATOM 1328 O O . LEU A 1 166 ? -3.189 1.547 30.399 1.00 70.56 166 LEU A O 1
ATOM 1332 N N . ILE A 1 167 ? -2.336 3.460 31.235 1.00 63.38 167 ILE A N 1
ATOM 1333 C CA . ILE A 1 167 ? -0.976 2.974 31.481 1.00 63.38 167 ILE A CA 1
ATOM 1334 C C . ILE A 1 167 ? -0.952 2.568 32.959 1.00 63.38 167 ILE A C 1
ATOM 1336 O O . ILE A 1 167 ? -0.791 3.425 33.826 1.00 63.38 167 ILE A O 1
ATOM 1340 N N . HIS A 1 168 ? -1.205 1.295 33.250 1.00 46.00 168 HIS A N 1
ATOM 1341 C CA . HIS A 1 168 ? -0.943 0.713 34.568 1.00 46.00 168 HIS A CA 1
ATOM 1342 C C . HIS A 1 168 ? 0.339 -0.110 34.522 1.00 46.00 168 HIS A C 1
ATOM 1344 O O . HIS A 1 168 ? 0.529 -0.835 33.517 1.00 46.00 168 HIS A O 1
#

InterPro domains:
  IPR001135 NADH-quinone oxidoreductase, subunit D [PF00346] (2-122)
  IPR022885 NAD(P)H-quinone oxidoreductase subunit D/H [PTHR11993] (1-118)
  IPR029014 [NiFe]-hydrogenase, large subunit [G3DSA:1.10.645.10] (1-165)
  IPR029014 [NiFe]-hydrogenase, large subunit [SSF56762] (3-121)

Sequence (168 aa):
MSTGNRIWKQPLVDIGTVTAQQAKDWGFSGVMLRGSVVCWDLRKAEPYDVHDQLDHDIPVGTRRDRYDRYCILIEEMRQSVRIIVQCLDQMPSGMIKADDRKLCPPSRSRMKLSMESVVHYRTASGRAVSFVVVLHDSNVLRPRSERACQRTTVVPLLSELDRNHLIH

Foldseek 3Di:
DCLPPPVSVVVWAPALADALVNCVVLVPDDLLNLLNVDPDDCCPVPNDDCSVVADFDQRHHDRRIRSSSVVRVVRVVVRVVSRVVVCVVPPDDDDPDDPPLQADQDDPVVCVVDPVSVVSNCNNVVPPPPPQPDDPDDDRDDPPPPPRPDPPRVVVCVCVSCVPPDPD